Protein AF-A0A846DK76-F1 (afdb_monomer)

Structure (mmCIF, N/CA/C/O backbone):
data_AF-A0A846DK76-F1
#
_entry.id   AF-A0A846DK76-F1
#
loop_
_atom_site.group_PDB
_atom_site.id
_atom_site.type_symbol
_atom_site.label_atom_id
_atom_site.label_alt_id
_atom_site.label_comp_id
_atom_site.label_asym_id
_atom_site.label_entity_id
_atom_site.label_seq_id
_atom_site.pdbx_PDB_ins_code
_atom_site.Cartn_x
_atom_site.Cartn_y
_atom_site.Cartn_z
_atom_site.occupancy
_atom_site.B_iso_or_equiv
_atom_site.auth_seq_id
_atom_site.auth_comp_id
_atom_site.auth_asym_id
_atom_site.auth_atom_id
_atom_site.pdbx_PDB_model_num
ATOM 1 N N . MET A 1 1 ? -2.517 5.006 -18.816 1.00 72.25 1 MET A N 1
ATOM 2 C CA . MET A 1 1 ? -1.529 5.265 -17.742 1.00 72.25 1 MET A CA 1
ATOM 3 C C . MET A 1 1 ? -0.213 4.677 -18.212 1.00 72.25 1 MET A C 1
ATOM 5 O O . MET A 1 1 ? -0.258 3.582 -18.754 1.00 72.25 1 MET A O 1
ATOM 9 N N . ALA A 1 2 ? 0.909 5.392 -18.112 1.00 89.25 2 ALA A N 1
ATOM 10 C CA . ALA A 1 2 ? 2.192 4.823 -18.524 1.00 89.25 2 ALA A CA 1
ATOM 11 C C . ALA A 1 2 ? 2.578 3.675 -17.578 1.00 89.25 2 ALA A C 1
ATOM 13 O O . ALA A 1 2 ? 2.381 3.780 -16.365 1.00 89.25 2 ALA A O 1
ATOM 14 N N . VAL A 1 3 ? 3.112 2.592 -18.136 1.00 92.06 3 VAL A N 1
ATOM 15 C CA . VAL A 1 3 ? 3.562 1.415 -17.387 1.00 92.06 3 VAL A CA 1
ATOM 16 C C . VAL A 1 3 ? 4.974 1.030 -17.811 1.00 92.06 3 VAL A C 1
ATOM 18 O O . VAL A 1 3 ? 5.392 1.319 -18.930 1.00 92.06 3 VAL A O 1
ATOM 21 N N . VAL A 1 4 ? 5.701 0.384 -16.907 1.00 90.94 4 VAL A N 1
ATOM 22 C CA . VAL A 1 4 ? 7.022 -0.198 -17.145 1.00 90.94 4 VAL A CA 1
ATOM 23 C C . VAL A 1 4 ? 6.916 -1.697 -16.910 1.00 90.94 4 VAL A C 1
ATOM 25 O O . VAL A 1 4 ? 6.583 -2.123 -15.807 1.00 90.94 4 VAL A O 1
ATOM 28 N N . ASN A 1 5 ? 7.198 -2.497 -17.936 1.00 91.00 5 ASN A N 1
ATOM 29 C CA . ASN A 1 5 ? 7.207 -3.952 -17.807 1.00 91.00 5 ASN A CA 1
ATOM 30 C C . ASN A 1 5 ? 8.522 -4.400 -17.168 1.00 91.00 5 ASN A C 1
ATOM 32 O O . ASN A 1 5 ? 9.599 -4.060 -17.661 1.00 91.00 5 ASN A O 1
ATOM 36 N N . ILE A 1 6 ? 8.433 -5.165 -16.082 1.00 87.19 6 ILE A N 1
ATOM 37 C CA . ILE A 1 6 ? 9.583 -5.807 -15.446 1.00 87.19 6 ILE A CA 1
ATOM 38 C C . ILE A 1 6 ? 9.208 -7.264 -15.194 1.00 87.19 6 ILE A C 1
ATOM 40 O O . ILE A 1 6 ? 8.349 -7.556 -14.365 1.00 87.19 6 ILE A O 1
ATOM 44 N N . LEU A 1 7 ? 9.887 -8.178 -15.892 1.00 88.19 7 LEU A N 1
ATOM 45 C CA . LEU A 1 7 ? 9.590 -9.612 -15.859 1.00 88.19 7 LEU A CA 1
ATOM 46 C C . LEU A 1 7 ? 8.120 -9.883 -16.238 1.00 88.19 7 LEU A C 1
ATOM 48 O O . LEU A 1 7 ? 7.694 -9.492 -17.322 1.00 88.19 7 LEU A O 1
ATOM 52 N N . ASN A 1 8 ? 7.360 -10.547 -15.367 1.00 88.44 8 ASN A N 1
ATOM 53 C CA . ASN A 1 8 ? 5.976 -10.958 -15.594 1.00 88.44 8 ASN A CA 1
ATOM 54 C C . ASN A 1 8 ? 4.921 -9.986 -15.035 1.00 88.44 8 ASN A C 1
ATOM 56 O O . ASN A 1 8 ? 3.735 -10.300 -15.088 1.00 88.44 8 ASN A O 1
ATOM 60 N N . ILE A 1 9 ? 5.323 -8.813 -14.531 1.00 89.50 9 ILE A N 1
ATOM 61 C CA . ILE A 1 9 ? 4.383 -7.771 -14.105 1.00 89.50 9 ILE A CA 1
ATOM 62 C C . ILE A 1 9 ? 4.661 -6.433 -14.790 1.00 89.50 9 ILE A C 1
ATOM 64 O O . ILE A 1 9 ? 5.770 -6.135 -15.243 1.00 89.50 9 ILE A O 1
ATOM 68 N N . TYR A 1 10 ? 3.635 -5.590 -14.813 1.00 91.19 10 TYR A N 1
ATOM 69 C CA . TYR A 1 10 ? 3.755 -4.181 -15.154 1.00 91.19 10 TYR A CA 1
ATOM 70 C C . TYR A 1 10 ? 3.750 -3.335 -13.880 1.00 91.19 10 TYR A C 1
ATOM 72 O O . TYR A 1 10 ? 3.011 -3.601 -12.937 1.00 91.19 10 TYR A O 1
ATOM 80 N N . ILE A 1 11 ? 4.566 -2.287 -13.859 1.00 92.50 11 ILE A N 1
ATOM 81 C CA . ILE A 1 11 ? 4.598 -1.286 -12.793 1.00 92.50 11 ILE A CA 1
ATOM 82 C C . ILE A 1 11 ? 4.037 0.015 -13.350 1.00 92.50 11 ILE A C 1
ATOM 84 O O . ILE A 1 11 ? 4.479 0.509 -14.388 1.00 92.50 11 ILE A O 1
ATOM 88 N N . HIS A 1 12 ? 3.073 0.598 -12.653 1.00 94.75 12 HIS A N 1
ATOM 89 C CA . HIS A 1 12 ? 2.501 1.882 -13.011 1.00 94.75 12 HIS A CA 1
ATOM 90 C C . HIS A 1 12 ? 3.504 3.005 -12.761 1.00 94.75 12 HIS A C 1
ATOM 92 O O . HIS A 1 12 ? 4.012 3.183 -11.653 1.00 94.75 12 HIS A O 1
ATOM 98 N N . ASN A 1 13 ? 3.778 3.782 -13.807 1.00 94.44 13 ASN A N 1
ATOM 99 C CA . ASN A 1 13 ? 4.749 4.864 -13.761 1.00 94.44 13 ASN A CA 1
ATOM 100 C C . ASN A 1 13 ? 4.101 6.152 -13.228 1.00 94.44 13 ASN A C 1
ATOM 102 O O . ASN A 1 13 ? 3.824 7.085 -13.984 1.00 94.44 13 ASN A O 1
ATOM 106 N N . LEU A 1 14 ? 3.801 6.150 -11.930 1.00 94.94 14 LEU A N 1
ATOM 107 C CA . LEU A 1 14 ? 3.120 7.228 -11.216 1.00 94.94 14 LEU A CA 1
ATOM 108 C C . LEU A 1 14 ? 4.066 7.931 -10.243 1.00 94.94 14 LEU A C 1
ATOM 110 O O . LEU A 1 14 ? 4.957 7.306 -9.669 1.00 94.94 14 LEU A O 1
ATOM 114 N N . SER A 1 15 ? 3.842 9.225 -10.034 1.00 95.31 15 SER A N 1
ATOM 115 C CA . SER A 1 15 ? 4.296 9.907 -8.827 1.00 95.31 15 SER A CA 1
ATOM 116 C C . SER A 1 15 ? 3.386 9.555 -7.653 1.00 95.31 15 SER A C 1
ATOM 118 O O . SER A 1 15 ? 2.237 9.130 -7.819 1.00 95.31 15 SER A O 1
ATOM 120 N N . LYS A 1 16 ? 3.881 9.774 -6.439 1.00 96.25 16 LYS A N 1
ATOM 121 C CA . LYS A 1 16 ? 3.105 9.581 -5.216 1.00 96.25 16 LYS A CA 1
ATOM 122 C C . LYS A 1 16 ? 1.858 10.463 -5.199 1.00 96.25 16 LYS A C 1
ATOM 124 O O . LYS A 1 16 ? 0.793 9.987 -4.828 1.00 96.25 16 LYS A O 1
ATOM 129 N N . LEU A 1 17 ? 1.970 11.716 -5.644 1.00 96.44 17 LEU A N 1
ATOM 130 C CA . LEU A 1 17 ? 0.826 12.627 -5.730 1.00 96.44 17 LEU A CA 1
ATOM 131 C C . LEU A 1 17 ? -0.219 12.127 -6.740 1.00 96.44 17 LEU A C 1
ATOM 133 O O . LEU A 1 17 ? -1.395 12.060 -6.401 1.00 96.44 17 LEU A O 1
ATOM 137 N N . GLU A 1 18 ? 0.214 11.696 -7.932 1.00 96.88 18 GLU A N 1
ATOM 138 C CA . GLU A 1 18 ? -0.684 11.139 -8.956 1.00 96.88 18 GLU A CA 1
ATOM 139 C C . GLU A 1 18 ? -1.430 9.901 -8.432 1.00 96.88 18 GLU A C 1
ATOM 141 O O . GLU A 1 18 ? -2.613 9.716 -8.721 1.00 96.88 18 GLU A O 1
ATOM 146 N N . LEU A 1 19 ? -0.755 9.050 -7.650 1.00 97.06 19 LEU A N 1
ATOM 147 C CA . LEU A 1 19 ? -1.381 7.895 -7.009 1.00 97.06 19 LEU A CA 1
ATOM 148 C C . LEU A 1 19 ? -2.425 8.319 -5.964 1.00 97.06 19 LEU A C 1
ATOM 150 O O . LEU A 1 19 ? -3.532 7.788 -5.973 1.00 97.06 19 LEU A O 1
ATOM 154 N N . LEU A 1 20 ? -2.105 9.277 -5.089 1.00 97.38 20 LEU A N 1
ATOM 155 C CA . LEU A 1 20 ? -3.030 9.762 -4.056 1.00 97.38 20 LEU A CA 1
ATOM 156 C C . LEU A 1 20 ? -4.292 10.391 -4.656 1.00 97.38 20 LEU A C 1
ATOM 158 O O . LEU A 1 20 ? -5.398 10.080 -4.214 1.00 97.38 20 LEU A O 1
ATOM 162 N N . GLU A 1 21 ? -4.149 11.224 -5.686 1.00 96.75 21 GLU A N 1
ATOM 163 C CA . GLU A 1 21 ? -5.283 11.817 -6.406 1.00 96.75 21 GLU A CA 1
ATOM 164 C C . GLU A 1 21 ? -6.181 10.739 -7.024 1.00 96.75 21 GLU A C 1
ATOM 166 O O . GLU A 1 21 ? -7.409 10.801 -6.934 1.00 96.75 21 GLU A O 1
ATOM 171 N N . LYS A 1 22 ? -5.569 9.714 -7.628 1.00 96.06 22 LYS A N 1
ATOM 172 C CA . LYS A 1 22 ? -6.292 8.593 -8.233 1.00 96.06 22 LYS A CA 1
ATOM 173 C C . LYS A 1 22 ? -7.033 7.752 -7.200 1.00 96.06 22 LYS A C 1
ATOM 175 O O . LYS A 1 22 ? -8.194 7.434 -7.433 1.00 96.06 22 LYS A O 1
ATOM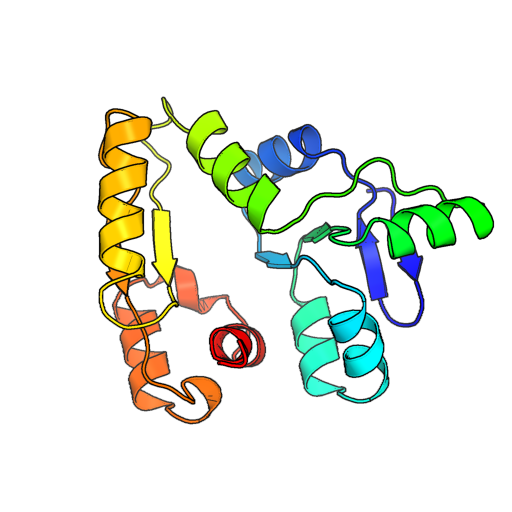 180 N N . LEU A 1 23 ? -6.405 7.441 -6.068 1.00 95.38 23 LEU A N 1
ATOM 181 C CA . LEU A 1 23 ? -7.043 6.692 -4.984 1.00 95.38 23 LEU A CA 1
ATOM 182 C C . LEU A 1 23 ? -8.237 7.443 -4.400 1.00 95.38 23 LEU A C 1
ATOM 184 O O . LEU A 1 23 ? -9.277 6.839 -4.172 1.00 95.38 23 LEU A O 1
ATOM 188 N N . ASN A 1 24 ? -8.126 8.758 -4.214 1.00 94.06 24 ASN A N 1
ATOM 189 C CA . ASN A 1 24 ? -9.239 9.558 -3.703 1.00 94.06 24 ASN A CA 1
ATOM 190 C C . ASN A 1 24 ? -10.393 9.678 -4.699 1.00 94.06 24 ASN A C 1
ATOM 192 O O . ASN A 1 24 ? -11.550 9.749 -4.299 1.00 94.06 24 ASN A O 1
ATOM 196 N N . ARG A 1 25 ? -10.092 9.701 -6.000 1.00 94.75 25 ARG A N 1
ATOM 197 C CA . ARG A 1 25 ? -11.114 9.869 -7.035 1.00 94.75 25 ARG A CA 1
ATOM 198 C C . ARG A 1 25 ? -11.786 8.565 -7.457 1.00 94.75 25 ARG A C 1
ATOM 200 O O . ARG A 1 25 ? -12.958 8.585 -7.817 1.00 94.75 25 ARG A O 1
ATOM 207 N N . TYR A 1 26 ? -11.039 7.467 -7.482 1.00 94.56 26 TYR A N 1
ATOM 208 C CA . TYR A 1 26 ? -11.483 6.208 -8.086 1.00 94.56 26 TYR A CA 1
ATOM 209 C C . TYR A 1 26 ? -11.432 5.019 -7.126 1.00 94.56 26 TYR A C 1
ATOM 211 O O . TYR A 1 26 ? -11.887 3.939 -7.492 1.00 94.56 26 TYR A O 1
ATOM 219 N N . GLY A 1 27 ? -10.862 5.184 -5.928 1.00 91.75 27 GLY A N 1
ATOM 220 C CA . GLY A 1 27 ? -10.495 4.054 -5.084 1.00 91.75 27 GLY A CA 1
ATOM 221 C C . GLY A 1 27 ? -9.482 3.137 -5.774 1.00 91.75 27 GLY A C 1
ATOM 222 O O . GLY A 1 27 ? -8.839 3.508 -6.765 1.00 91.75 27 GLY A O 1
ATOM 223 N N . GLY A 1 28 ? -9.346 1.926 -5.239 1.00 91.50 28 GLY A N 1
ATOM 224 C CA . GLY A 1 28 ? -8.619 0.830 -5.872 1.00 91.50 28 GLY A CA 1
ATOM 225 C C . GLY A 1 28 ? -7.634 0.125 -4.948 1.00 91.50 28 GLY A C 1
ATOM 226 O O . GLY A 1 28 ? -7.239 0.636 -3.899 1.00 91.50 28 GLY A O 1
ATOM 227 N N . PHE A 1 29 ? -7.222 -1.063 -5.378 1.00 91.19 29 PHE A N 1
ATOM 228 C CA . PHE A 1 29 ? -6.254 -1.889 -4.672 1.00 91.19 29 PHE A CA 1
ATOM 229 C C . PHE A 1 29 ? -4.819 -1.561 -5.121 1.00 91.19 29 PHE A C 1
ATOM 231 O O . PHE A 1 29 ? -4.522 -1.556 -6.320 1.00 91.19 29 PHE A O 1
ATOM 238 N N . VAL A 1 30 ? -3.936 -1.268 -4.158 1.00 93.94 30 VAL A N 1
ATOM 239 C CA . VAL A 1 30 ? -2.521 -0.933 -4.389 1.00 93.94 30 VAL A CA 1
ATOM 240 C C . VAL A 1 30 ? -1.620 -2.047 -3.875 1.00 93.94 30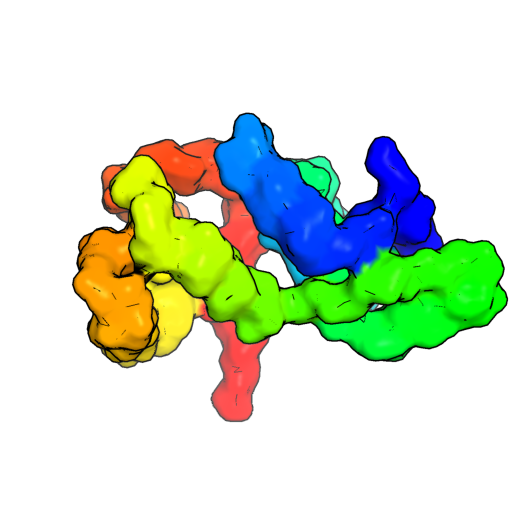 VAL A C 1
ATOM 242 O O . VAL A 1 30 ? -1.722 -2.439 -2.716 1.00 93.94 30 VAL A O 1
ATOM 245 N N . VAL A 1 31 ? -0.669 -2.471 -4.700 1.00 93.19 31 VAL A N 1
ATOM 246 C CA . VAL A 1 31 ? 0.446 -3.334 -4.298 1.00 93.19 31 VAL A CA 1
ATOM 247 C C . VAL A 1 31 ? 1.782 -2.641 -4.552 1.00 93.19 31 VAL A C 1
ATOM 249 O O . VAL A 1 31 ? 1.951 -1.897 -5.523 1.00 93.19 31 VAL A O 1
ATOM 252 N N . THR A 1 32 ? 2.748 -2.888 -3.668 1.00 92.12 32 THR A N 1
ATOM 253 C CA . THR A 1 32 ? 4.089 -2.291 -3.717 1.00 92.12 32 THR A CA 1
ATOM 254 C C . THR A 1 32 ? 5.154 -3.391 -3.833 1.00 92.12 32 THR A C 1
ATOM 256 O O . THR A 1 32 ? 5.809 -3.723 -2.843 1.00 92.12 32 THR A O 1
ATOM 259 N N . PRO A 1 33 ? 5.325 -4.036 -5.008 1.00 90.44 33 PRO A N 1
ATOM 260 C CA . PRO A 1 33 ? 6.317 -5.096 -5.157 1.00 90.44 33 PRO A CA 1
ATOM 261 C C . PRO A 1 33 ? 7.728 -4.589 -4.847 1.00 90.44 33 PRO A C 1
ATOM 263 O O . PRO A 1 33 ? 8.241 -3.649 -5.466 1.00 90.44 33 PRO A O 1
ATOM 266 N N . ASN A 1 34 ? 8.373 -5.266 -3.903 1.00 88.62 34 ASN A N 1
ATOM 267 C CA . ASN A 1 34 ? 9.810 -5.194 -3.680 1.00 88.62 34 ASN A CA 1
ATOM 268 C C . ASN A 1 34 ? 10.523 -6.288 -4.508 1.00 88.62 34 ASN A C 1
ATOM 270 O O . ASN A 1 34 ? 9.891 -7.041 -5.245 1.00 88.62 34 ASN A O 1
ATOM 274 N N . VAL A 1 35 ? 11.851 -6.395 -4.395 1.00 87.62 35 VAL A N 1
ATOM 275 C CA . VAL A 1 35 ? 12.639 -7.376 -5.172 1.00 87.62 35 VAL A CA 1
ATOM 276 C C . VAL A 1 35 ? 12.276 -8.828 -4.833 1.00 87.62 35 VAL A C 1
ATOM 278 O O . VAL A 1 35 ? 12.221 -9.656 -5.738 1.00 87.62 35 VAL A O 1
ATOM 281 N N . ASP A 1 36 ? 12.002 -9.138 -3.565 1.00 88.19 36 ASP A N 1
ATOM 282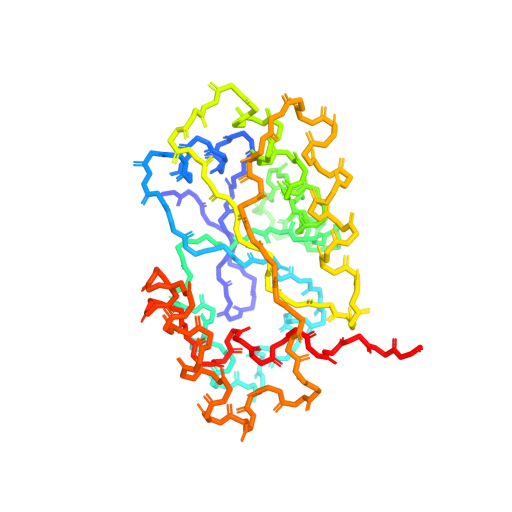 C CA . ASP A 1 36 ? 11.611 -10.488 -3.138 1.00 88.19 36 ASP A CA 1
ATOM 283 C C . ASP A 1 36 ? 10.293 -10.916 -3.798 1.00 88.19 36 ASP A C 1
ATOM 285 O O . ASP A 1 36 ? 10.194 -12.006 -4.366 1.00 88.19 36 ASP A O 1
ATOM 289 N N . HIS A 1 37 ? 9.316 -10.008 -3.843 1.00 90.06 37 HIS A N 1
ATOM 290 C CA . HIS A 1 37 ? 8.047 -10.254 -4.522 1.00 90.06 37 HIS A CA 1
ATOM 291 C C . HIS A 1 37 ? 8.260 -10.503 -6.018 1.00 90.06 37 HIS A C 1
ATOM 293 O O . HIS A 1 37 ? 7.711 -11.464 -6.546 1.00 90.06 37 HIS A O 1
ATOM 299 N N . MET A 1 38 ? 9.116 -9.720 -6.690 1.00 89.25 38 MET A N 1
ATOM 300 C CA . MET A 1 38 ? 9.425 -9.930 -8.115 1.00 89.25 38 MET A CA 1
ATOM 301 C C . MET A 1 38 ? 9.945 -11.342 -8.406 1.00 89.25 38 MET A C 1
ATOM 303 O O . MET A 1 38 ? 9.600 -11.920 -9.437 1.00 89.25 38 MET A O 1
ATOM 307 N N . VAL A 1 39 ? 10.769 -11.899 -7.512 1.00 90.69 39 VAL A N 1
ATOM 308 C CA . VAL A 1 39 ? 11.312 -13.258 -7.650 1.00 90.69 39 VAL A CA 1
ATOM 309 C C . VAL A 1 39 ? 10.228 -14.308 -7.411 1.00 90.69 39 VAL A C 1
ATOM 311 O O . VAL A 1 39 ? 10.114 -15.247 -8.200 1.00 90.69 39 VAL A O 1
ATOM 314 N N . LYS A 1 40 ? 9.416 -14.150 -6.357 1.00 90.31 40 LYS A N 1
ATOM 315 C CA . LYS A 1 40 ? 8.313 -15.072 -6.030 1.00 90.31 40 LYS A CA 1
ATOM 316 C C . LYS A 1 40 ? 7.270 -15.136 -7.141 1.00 90.31 40 LYS A C 1
ATOM 318 O O . LYS A 1 40 ? 6.880 -16.228 -7.543 1.00 90.31 40 LYS A O 1
ATOM 323 N N . LEU A 1 41 ? 6.915 -13.983 -7.708 1.00 92.06 41 LEU A N 1
ATOM 324 C CA . LEU A 1 41 ? 5.955 -13.875 -8.806 1.00 92.06 41 LEU A CA 1
ATOM 325 C C . LEU A 1 41 ? 6.359 -14.707 -10.031 1.00 92.06 41 LEU A C 1
ATOM 327 O O . LEU A 1 41 ? 5.479 -15.120 -10.772 1.00 92.06 41 LEU A O 1
ATOM 331 N N . GLN A 1 42 ? 7.650 -15.003 -10.253 1.00 92.38 42 GLN A N 1
ATOM 332 C CA . GLN A 1 42 ? 8.078 -15.854 -11.379 1.00 92.38 42 GLN A CA 1
ATOM 333 C C . GLN A 1 42 ? 7.708 -17.335 -11.212 1.00 92.38 42 GLN A C 1
ATOM 335 O O . GLN A 1 42 ? 7.781 -18.090 -12.178 1.00 92.38 42 GLN A O 1
ATOM 340 N N . LYS A 1 43 ? 7.411 -17.775 -9.985 1.00 92.81 43 LYS A N 1
ATOM 341 C CA . LYS A 1 43 ? 7.246 -19.196 -9.635 1.00 92.81 43 LYS A CA 1
ATOM 342 C C . LYS A 1 43 ? 5.870 -19.523 -9.067 1.00 92.81 43 LYS A C 1
ATOM 344 O O . LYS A 1 43 ? 5.501 -20.692 -9.050 1.00 92.81 43 LYS A O 1
ATOM 349 N N . ASP A 1 44 ? 5.150 -18.515 -8.595 1.00 91.81 44 ASP A N 1
ATOM 350 C CA . ASP A 1 44 ? 3.870 -18.657 -7.916 1.00 91.81 44 ASP A CA 1
ATOM 351 C C . ASP A 1 44 ? 2.762 -18.008 -8.755 1.00 91.81 44 ASP A C 1
ATOM 353 O O . ASP A 1 44 ? 2.624 -16.782 -8.800 1.00 91.81 44 ASP A O 1
ATOM 357 N N . SER A 1 45 ? 2.011 -18.845 -9.475 1.00 90.19 45 SER A N 1
ATOM 358 C CA . SER A 1 45 ? 0.935 -18.398 -10.362 1.00 90.19 45 SER A CA 1
ATOM 359 C C . SER A 1 45 ? -0.246 -17.810 -9.596 1.00 90.19 45 SER A C 1
ATOM 361 O O . SER A 1 45 ? -0.828 -16.834 -10.055 1.00 90.19 45 SER A O 1
ATOM 363 N N . GLU A 1 46 ? -0.573 -18.353 -8.422 1.00 88.06 46 GLU A N 1
ATOM 364 C CA . GLU A 1 46 ? -1.663 -17.838 -7.587 1.00 88.06 46 GLU A CA 1
ATOM 365 C C . GLU A 1 46 ? -1.310 -16.446 -7.045 1.00 88.06 46 GLU A C 1
ATOM 367 O O . GLU A 1 46 ? -2.127 -15.519 -7.056 1.00 88.06 46 GLU A O 1
ATOM 372 N N . PHE A 1 47 ? -0.053 -16.257 -6.640 1.00 87.50 47 PHE A N 1
ATOM 373 C CA . PHE A 1 47 ? 0.441 -14.954 -6.217 1.00 87.50 47 PHE A CA 1
ATOM 374 C C . PHE A 1 47 ? 0.502 -13.941 -7.370 1.00 87.50 47 PHE A C 1
ATOM 376 O O . PHE A 1 47 ? 0.208 -12.759 -7.180 1.00 87.50 47 PHE A O 1
ATOM 383 N N . LEU A 1 48 ? 0.829 -14.393 -8.582 1.00 89.50 48 LEU A N 1
ATOM 384 C CA . LEU A 1 48 ? 0.791 -13.553 -9.778 1.00 89.50 48 LEU A CA 1
ATOM 385 C C . LEU A 1 48 ? -0.635 -13.109 -10.130 1.00 89.50 48 LEU A C 1
ATOM 387 O O . LEU A 1 48 ? -0.861 -11.930 -10.408 1.00 89.50 48 LEU A O 1
ATOM 391 N N . GLU A 1 49 ? -1.608 -14.016 -10.059 1.00 88.38 49 GLU A N 1
ATOM 392 C CA . GLU A 1 49 ? -3.025 -13.694 -10.259 1.00 88.38 49 GLU A CA 1
ATOM 393 C C . GLU A 1 49 ? -3.520 -12.656 -9.242 1.00 88.38 49 GLU A C 1
ATOM 395 O O . GLU A 1 49 ? -4.215 -11.710 -9.616 1.00 88.38 49 GLU A O 1
ATOM 400 N N . ALA A 1 50 ? -3.076 -12.749 -7.984 1.00 86.31 50 ALA A N 1
ATOM 401 C CA . ALA A 1 50 ? -3.349 -11.744 -6.953 1.00 86.31 50 ALA A CA 1
ATOM 402 C C . ALA A 1 50 ? -2.929 -10.329 -7.378 1.00 86.31 50 ALA A C 1
ATOM 404 O O . ALA A 1 50 ? -3.660 -9.357 -7.181 1.00 86.31 50 ALA A O 1
ATOM 405 N N . TYR A 1 51 ? -1.737 -10.214 -7.971 1.00 87.75 51 TYR A N 1
ATOM 406 C CA . TYR A 1 51 ? -1.188 -8.944 -8.440 1.00 87.75 51 TYR A CA 1
ATOM 407 C C . TYR A 1 51 ? -1.988 -8.376 -9.609 1.00 87.75 51 TYR A C 1
ATOM 409 O O . TYR A 1 51 ? -2.193 -7.163 -9.675 1.00 87.75 51 TYR A O 1
ATOM 417 N N . HIS A 1 52 ? -2.487 -9.231 -10.500 1.00 86.50 52 HIS A N 1
ATOM 418 C CA . HIS A 1 52 ? -3.311 -8.803 -11.630 1.00 86.50 52 HIS A CA 1
ATOM 419 C C . HIS A 1 52 ? -4.672 -8.230 -11.221 1.00 86.50 52 HIS A C 1
ATOM 421 O O . HIS A 1 52 ? -5.260 -7.469 -11.988 1.00 86.50 52 HIS A O 1
ATOM 427 N N . LEU A 1 53 ? -5.147 -8.522 -10.008 1.00 87.44 53 LEU A N 1
ATOM 428 C CA . LEU A 1 53 ? -6.377 -7.940 -9.465 1.00 87.44 53 LEU A CA 1
ATOM 429 C C . LEU A 1 53 ? -6.177 -6.511 -8.925 1.00 87.44 53 LEU A C 1
ATOM 431 O O . LEU A 1 53 ? -7.153 -5.801 -8.681 1.00 87.44 53 LEU A O 1
ATOM 435 N N . SER A 1 54 ? -4.929 -6.058 -8.765 1.00 89.06 54 SER A N 1
ATOM 436 C CA . SER A 1 54 ? -4.627 -4.702 -8.299 1.00 89.06 54 SER A CA 1
ATOM 437 C C . SER A 1 54 ? -4.842 -3.637 -9.378 1.00 89.06 54 SER A C 1
ATOM 439 O O . SER A 1 54 ? -4.448 -3.788 -10.536 1.00 89.06 54 SER A O 1
ATOM 441 N N . GLN A 1 55 ? -5.440 -2.506 -8.989 1.00 93.38 55 GLN A N 1
ATOM 442 C CA . GLN A 1 55 ? -5.566 -1.337 -9.868 1.00 93.38 55 GLN A CA 1
ATOM 443 C C . GLN A 1 55 ? -4.251 -0.567 -9.964 1.00 93.38 55 GLN A C 1
ATOM 445 O O . GLN A 1 55 ? -3.984 0.070 -10.985 1.00 93.38 55 GLN A O 1
ATOM 450 N N . TYR A 1 56 ? -3.423 -0.621 -8.919 1.00 94.69 56 TYR A N 1
ATOM 451 C CA . TYR A 1 56 ? -2.145 0.074 -8.873 1.00 94.69 56 TYR A CA 1
ATOM 452 C C . TYR A 1 56 ? -1.035 -0.860 -8.394 1.00 94.69 56 TYR A C 1
ATOM 454 O O . TYR A 1 56 ? -1.110 -1.467 -7.334 1.00 94.69 56 TYR A O 1
ATOM 462 N N . ILE A 1 57 ? 0.043 -0.891 -9.167 1.00 94.31 57 ILE A N 1
ATOM 463 C CA 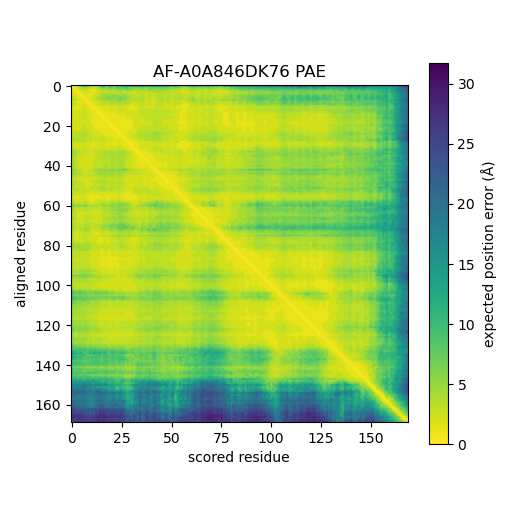. ILE A 1 57 ? 1.274 -1.638 -8.895 1.00 94.31 57 ILE A CA 1
ATOM 464 C C . ILE A 1 57 ? 2.371 -0.589 -8.918 1.00 94.31 57 ILE A C 1
ATOM 466 O O . ILE A 1 57 ? 2.648 -0.050 -9.989 1.00 94.31 57 ILE A O 1
ATOM 470 N N . VAL A 1 58 ? 2.944 -0.234 -7.770 1.00 94.50 58 VAL A N 1
ATOM 471 C CA . VAL A 1 58 ? 3.942 0.846 -7.682 1.00 94.50 58 VAL A CA 1
ATOM 472 C C . VAL A 1 58 ? 5.279 0.357 -7.148 1.00 94.50 58 VAL A C 1
ATOM 474 O O . VAL A 1 58 ? 5.371 -0.619 -6.415 1.00 94.50 58 VAL A O 1
ATOM 477 N N . CYS A 1 59 ? 6.351 1.017 -7.574 1.00 91.19 59 CYS A N 1
ATOM 478 C CA . CYS A 1 59 ? 7.708 0.546 -7.336 1.00 91.19 59 CYS A CA 1
ATOM 479 C C . CYS A 1 59 ? 8.168 0.805 -5.896 1.00 91.19 59 CYS A C 1
ATOM 481 O O . CYS A 1 59 ? 8.441 1.950 -5.547 1.00 91.19 59 CYS A O 1
ATOM 483 N N . ASP A 1 60 ? 8.359 -0.241 -5.091 1.00 89.94 60 ASP A N 1
ATOM 484 C CA . ASP A 1 60 ? 8.893 -0.109 -3.723 1.00 89.94 60 ASP A CA 1
ATOM 485 C C . ASP A 1 60 ? 10.440 -0.031 -3.703 1.00 89.94 60 ASP A C 1
ATOM 487 O O . ASP A 1 60 ? 11.068 0.512 -2.796 1.00 89.94 60 ASP A O 1
ATOM 491 N N . SER A 1 61 ? 11.109 -0.516 -4.753 1.00 86.00 61 SER A N 1
ATOM 492 C CA . SER A 1 61 ? 12.559 -0.738 -4.738 1.00 86.00 61 SER A CA 1
ATOM 493 C C . SER A 1 61 ? 13.360 0.281 -5.553 1.00 86.00 61 SER A C 1
ATOM 495 O O . SER A 1 61 ? 13.173 0.433 -6.761 1.00 86.00 61 SER A O 1
ATOM 497 N N . LYS A 1 62 ? 14.377 0.894 -4.924 1.00 87.69 62 LYS A N 1
ATOM 498 C CA . LYS A 1 62 ? 15.395 1.691 -5.644 1.00 87.69 62 LYS A CA 1
ATOM 499 C C . LYS A 1 62 ? 16.122 0.866 -6.707 1.00 87.69 62 LYS A C 1
ATOM 501 O O . LYS A 1 62 ? 16.451 1.391 -7.764 1.00 87.69 62 LYS A O 1
ATOM 506 N N . ILE A 1 63 ? 16.346 -0.423 -6.444 1.00 87.81 63 ILE A N 1
ATOM 507 C CA . ILE A 1 63 ? 17.002 -1.330 -7.394 1.00 87.81 63 ILE A CA 1
ATOM 508 C C . ILE A 1 63 ? 16.134 -1.479 -8.647 1.00 87.81 63 ILE A C 1
ATOM 510 O O . ILE A 1 63 ? 16.640 -1.321 -9.754 1.00 87.81 63 ILE A O 1
ATOM 514 N N . LEU A 1 64 ? 14.822 -1.686 -8.488 1.00 87.50 64 LEU A N 1
ATOM 515 C CA . LEU A 1 64 ? 13.891 -1.751 -9.621 1.00 87.50 64 LEU A CA 1
ATOM 516 C C . LEU A 1 64 ? 13.832 -0.420 -10.378 1.00 87.50 64 LEU A C 1
ATOM 518 O O . LEU A 1 64 ? 13.830 -0.410 -11.608 1.00 87.50 64 LEU A O 1
ATOM 522 N N . GLN A 1 65 ? 13.876 0.709 -9.666 1.00 90.31 65 GLN A N 1
ATOM 523 C CA . GLN A 1 65 ? 13.970 2.021 -10.301 1.00 90.31 65 GLN A CA 1
ATOM 524 C C . GLN A 1 65 ? 15.252 2.165 -11.143 1.00 90.31 65 GLN A C 1
ATOM 526 O O . GLN A 1 65 ? 15.191 2.668 -12.264 1.00 90.31 65 GLN A O 1
ATOM 531 N N . TYR A 1 66 ? 16.408 1.699 -10.665 1.00 90.38 66 TYR A N 1
ATOM 532 C CA . TYR A 1 66 ? 17.647 1.727 -11.449 1.00 90.38 66 TYR A CA 1
ATOM 533 C C . TYR A 1 66 ? 17.607 0.785 -12.653 1.00 90.38 66 TYR A C 1
ATOM 535 O O . TYR A 1 66 ? 17.974 1.203 -13.749 1.00 90.38 66 TYR A O 1
ATOM 543 N N . ILE A 1 67 ? 17.099 -0.438 -12.489 1.00 87.88 67 ILE A N 1
ATOM 544 C CA . ILE A 1 67 ? 16.920 -1.386 -13.599 1.00 87.88 67 ILE A CA 1
ATOM 545 C C . ILE A 1 67 ? 16.028 -0.769 -14.680 1.00 87.88 67 ILE A C 1
ATOM 547 O O . ILE A 1 67 ? 16.377 -0.799 -15.854 1.00 87.88 67 ILE A O 1
ATOM 551 N N . SER A 1 68 ? 14.927 -0.123 -14.292 1.00 89.44 68 SER A N 1
ATOM 552 C CA . SER A 1 68 ? 14.025 0.538 -15.241 1.00 89.44 68 SER A CA 1
ATOM 553 C C . SER A 1 68 ? 14.723 1.630 -16.068 1.00 89.44 68 SER A C 1
ATOM 555 O O . SER A 1 68 ? 14.508 1.730 -17.275 1.00 89.44 68 SER A O 1
ATOM 557 N N . LYS A 1 69 ? 15.635 2.395 -15.445 1.00 90.06 69 LYS A N 1
ATOM 558 C CA . LYS A 1 69 ? 16.468 3.396 -16.129 1.00 90.06 69 LYS A CA 1
ATOM 559 C C . LYS A 1 69 ? 17.419 2.743 -17.131 1.00 90.06 69 LYS A C 1
ATOM 561 O O . LYS A 1 69 ? 17.546 3.242 -18.243 1.00 90.06 69 LYS A O 1
ATOM 566 N N . LEU A 1 70 ? 18.051 1.629 -16.756 1.00 89.44 70 LEU A N 1
ATOM 567 C CA . LEU A 1 70 ? 18.941 0.873 -17.645 1.00 89.44 70 LEU A CA 1
ATOM 568 C C . LEU A 1 70 ? 18.191 0.266 -18.839 1.00 89.44 70 LEU A C 1
ATOM 570 O O . LEU A 1 70 ? 18.726 0.230 -19.940 1.00 89.44 70 LEU A O 1
ATOM 574 N N . LEU A 1 71 ? 16.940 -0.154 -18.640 1.00 86.62 71 LEU A N 1
ATOM 575 C CA . LEU A 1 71 ? 16.063 -0.689 -19.687 1.00 86.62 71 LEU A CA 1
ATOM 576 C C . LEU A 1 71 ? 15.412 0.398 -20.567 1.00 86.62 71 LEU A C 1
ATOM 578 O O . LEU A 1 71 ? 14.523 0.091 -21.359 1.00 86.62 71 LEU A O 1
ATOM 582 N N 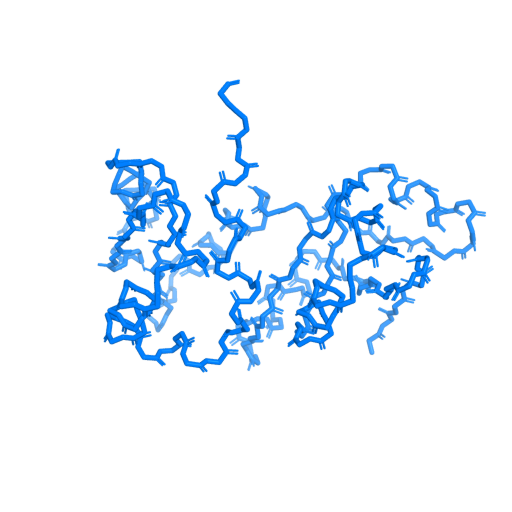. GLY A 1 72 ? 15.803 1.669 -20.414 1.00 89.50 72 GLY A N 1
ATOM 583 C CA . GLY A 1 72 ? 15.286 2.790 -21.208 1.00 89.50 72 GLY A CA 1
ATOM 584 C C . GLY A 1 72 ? 13.869 3.247 -20.844 1.00 89.50 72 GLY A C 1
ATOM 585 O O . GLY A 1 72 ? 13.332 4.134 -21.499 1.00 89.50 72 GLY A O 1
ATOM 586 N N . ASN A 1 73 ? 13.271 2.690 -19.788 1.00 88.69 73 ASN A N 1
ATOM 587 C CA . ASN A 1 73 ? 11.904 2.977 -19.350 1.00 88.69 73 ASN A CA 1
ATOM 588 C C . ASN A 1 73 ? 11.902 3.419 -17.877 1.00 88.69 73 ASN A C 1
ATOM 590 O O . ASN A 1 73 ? 11.531 2.637 -17.001 1.00 88.69 73 ASN A O 1
ATOM 594 N N . PRO A 1 74 ? 12.351 4.647 -17.562 1.00 91.19 74 PRO A N 1
ATOM 595 C CA . PRO A 1 74 ? 12.571 5.067 -16.184 1.00 91.19 74 PRO A CA 1
ATOM 596 C C . PRO A 1 74 ? 11.264 5.174 -15.386 1.00 91.19 74 PRO A C 1
ATOM 598 O O . PRO A 1 74 ? 10.345 5.913 -15.750 1.00 91.19 74 PRO A O 1
ATOM 601 N N . ILE A 1 75 ? 11.220 4.495 -14.239 1.00 92.62 75 ILE A N 1
ATOM 602 C CA . ILE A 1 75 ? 10.196 4.697 -13.210 1.00 92.62 75 ILE A CA 1
ATOM 603 C C . ILE A 1 75 ? 10.420 6.061 -12.543 1.00 92.62 75 ILE A C 1
ATOM 605 O O . ILE A 1 75 ? 11.490 6.336 -11.986 1.00 92.62 75 ILE A O 1
ATOM 609 N N . LYS A 1 76 ? 9.383 6.900 -12.587 1.00 92.94 76 LYS A N 1
ATOM 610 C CA . LYS A 1 76 ? 9.359 8.295 -12.136 1.00 92.94 76 LYS A CA 1
ATOM 611 C C . LYS A 1 76 ? 9.688 8.408 -10.652 1.00 92.94 76 LYS A C 1
ATOM 613 O O . LYS A 1 76 ? 10.554 9.194 -10.280 1.00 92.94 76 LYS A O 1
ATOM 618 N N . GLU A 1 77 ? 9.048 7.597 -9.814 1.00 94.06 77 GLU A N 1
ATOM 619 C CA . GLU A 1 77 ? 9.185 7.679 -8.361 1.00 94.06 77 GLU A CA 1
ATOM 620 C C . GLU A 1 77 ? 9.165 6.289 -7.710 1.00 94.06 77 GLU A C 1
ATOM 622 O O . GLU A 1 77 ? 8.445 5.391 -8.145 1.00 94.06 77 GLU A O 1
ATOM 627 N N . LYS A 1 78 ? 9.972 6.116 -6.655 1.00 93.62 78 LYS A N 1
ATOM 628 C CA . LYS A 1 78 ? 9.884 4.969 -5.743 1.00 93.62 78 LYS A CA 1
ATOM 629 C C . LYS A 1 78 ? 8.823 5.278 -4.689 1.00 93.62 78 LYS A C 1
ATOM 631 O O . LYS A 1 78 ? 8.986 6.230 -3.930 1.00 93.62 78 LYS A O 1
ATOM 636 N N . ILE A 1 79 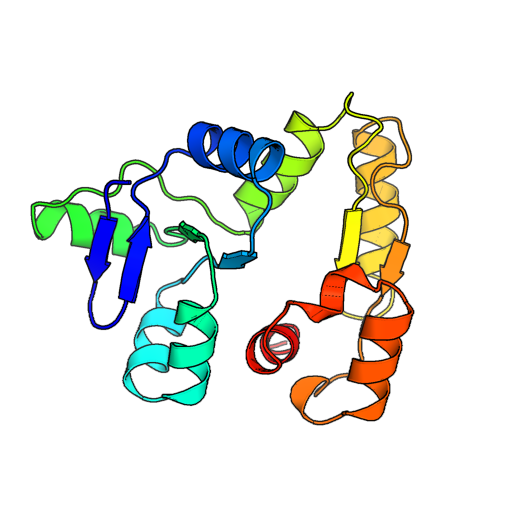? 7.804 4.438 -4.594 1.00 94.50 79 ILE A N 1
ATOM 637 C CA . ILE A 1 79 ? 6.687 4.552 -3.660 1.00 94.50 79 ILE A CA 1
ATOM 638 C C . ILE A 1 79 ? 6.631 3.247 -2.857 1.00 94.50 79 ILE A C 1
ATOM 640 O O . ILE A 1 79 ? 6.138 2.238 -3.356 1.00 94.50 79 ILE A O 1
ATOM 644 N N . SER A 1 80 ? 7.166 3.249 -1.630 1.00 91.88 80 SER A N 1
ATOM 645 C CA . SER A 1 80 ? 7.024 2.093 -0.730 1.00 91.88 80 SER A CA 1
ATOM 646 C C . SER A 1 80 ? 5.709 2.145 0.030 1.00 91.88 80 SER A C 1
ATOM 648 O O . SER A 1 80 ? 5.162 3.229 0.237 1.00 91.88 80 SER A O 1
ATOM 650 N N . GLY A 1 81 ? 5.241 1.000 0.532 1.00 86.69 81 GLY A N 1
ATOM 651 C CA . GLY A 1 81 ? 4.078 0.971 1.429 1.00 86.69 81 GLY A CA 1
ATOM 652 C C . GLY A 1 81 ? 4.270 1.861 2.669 1.00 86.69 81 GLY A C 1
ATOM 653 O O . GLY A 1 81 ? 3.361 2.591 3.067 1.00 86.69 81 GLY A O 1
ATOM 654 N N . SER A 1 82 ? 5.491 1.882 3.214 1.00 88.12 82 SER A N 1
ATOM 655 C CA . SER A 1 82 ? 5.879 2.717 4.360 1.00 88.12 82 SER A CA 1
ATOM 656 C C . SER A 1 82 ? 5.903 4.220 4.073 1.00 88.12 82 SER A C 1
ATOM 658 O O . SER A 1 82 ? 5.741 5.002 5.003 1.00 88.12 82 SER A O 1
ATOM 660 N N . ASP A 1 83 ? 6.084 4.630 2.815 1.00 90.62 83 ASP A N 1
ATOM 661 C CA . ASP A 1 83 ? 6.035 6.038 2.405 1.00 90.62 83 ASP A CA 1
ATOM 662 C C . ASP A 1 83 ? 4.611 6.433 1.977 1.00 90.62 83 ASP A C 1
ATOM 664 O O . ASP A 1 83 ? 4.167 7.560 2.213 1.00 90.62 83 ASP A O 1
ATOM 668 N N . LEU A 1 84 ? 3.893 5.501 1.342 1.00 95.06 84 LEU A N 1
ATOM 669 C CA . LEU A 1 84 ? 2.551 5.698 0.808 1.00 95.06 84 LEU A CA 1
ATOM 670 C C . LEU A 1 84 ? 1.525 5.882 1.917 1.00 95.06 84 LEU A C 1
ATOM 672 O O . LEU A 1 84 ? 0.741 6.824 1.858 1.00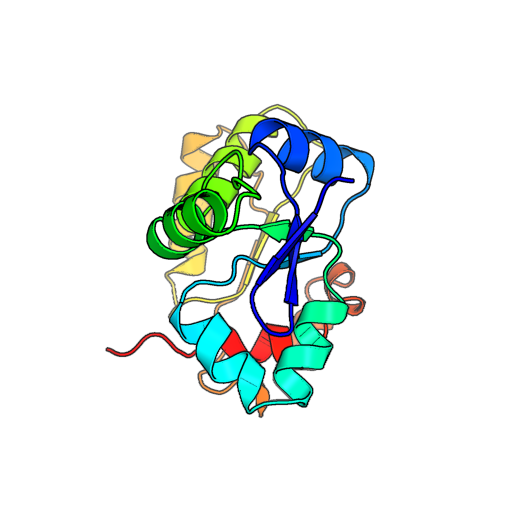 95.06 84 LEU A O 1
ATOM 676 N N . PHE A 1 85 ? 1.519 5.002 2.919 1.00 95.06 85 PHE A N 1
ATOM 677 C CA . PHE A 1 85 ? 0.484 5.032 3.947 1.00 95.06 85 PHE A CA 1
ATOM 678 C C . PHE A 1 85 ? 0.517 6.332 4.779 1.00 95.06 85 PHE A C 1
ATOM 680 O O . PHE A 1 85 ? -0.533 6.966 4.905 1.00 95.06 85 PHE A O 1
ATOM 687 N N . PRO A 1 86 ? 1.691 6.827 5.231 1.00 96.25 86 PRO A N 1
ATOM 688 C CA . PRO A 1 86 ? 1.807 8.163 5.804 1.00 96.25 86 PRO A CA 1
ATOM 689 C C . PRO A 1 86 ? 1.356 9.284 4.889 1.00 96.25 86 PRO A C 1
ATOM 691 O O . PRO A 1 86 ? 0.596 10.148 5.312 1.00 96.25 86 PRO A O 1
ATOM 694 N N . ALA A 1 87 ? 1.772 9.261 3.624 1.00 97.06 87 ALA A N 1
ATOM 695 C CA . ALA A 1 87 ? 1.336 10.277 2.679 1.00 97.06 87 ALA A CA 1
ATOM 696 C C . ALA A 1 87 ? -0.188 10.254 2.472 1.00 97.06 87 ALA A C 1
ATOM 698 O O . ALA A 1 87 ? -0.789 11.312 2.326 1.00 97.06 87 ALA A O 1
ATOM 699 N N . PHE A 1 88 ? -0.816 9.076 2.508 1.00 97.50 88 PHE A N 1
ATOM 700 C CA . PHE A 1 88 ? -2.255 8.917 2.328 1.00 97.50 88 PHE A CA 1
ATOM 701 C C . PHE A 1 88 ? -3.066 9.526 3.471 1.00 97.50 88 PHE A C 1
ATOM 703 O O . PHE A 1 88 ? -3.977 10.312 3.208 1.00 97.50 88 PHE A O 1
ATOM 710 N N . TYR A 1 89 ? -2.746 9.202 4.730 1.00 96.81 89 TYR A N 1
ATOM 711 C CA . TYR A 1 89 ? -3.516 9.750 5.850 1.00 96.81 89 TYR A CA 1
ATOM 712 C C . TYR A 1 89 ? -3.245 11.245 6.073 1.00 96.81 89 TYR A C 1
ATOM 714 O O . TYR A 1 89 ? -4.138 11.949 6.533 1.00 96.81 89 TYR A O 1
ATOM 722 N N . GLU A 1 90 ? -2.057 11.750 5.717 1.00 97.38 90 GLU A N 1
ATOM 723 C CA . GLU A 1 90 ? -1.754 13.191 5.751 1.00 97.38 90 GLU A CA 1
ATOM 724 C C . GLU A 1 90 ? -2.499 13.944 4.644 1.00 97.38 90 GLU A C 1
ATOM 726 O O . GLU A 1 90 ? -3.100 14.985 4.899 1.00 97.38 90 GLU A O 1
ATOM 731 N N . TYR A 1 91 ? -2.516 13.403 3.421 1.00 97.81 91 TYR A N 1
ATOM 732 C CA . TYR A 1 91 ? -3.265 13.977 2.298 1.00 97.81 91 TYR A CA 1
ATOM 733 C C . TYR A 1 91 ? -4.763 14.085 2.610 1.00 97.81 91 TYR A C 1
ATOM 735 O O . TYR A 1 91 ? -5.412 15.053 2.231 1.00 97.81 91 TYR A O 1
ATOM 743 N N . ASN A 1 92 ? -5.295 13.110 3.349 1.00 97.69 92 ASN A N 1
ATOM 744 C CA . ASN A 1 92 ? -6.697 13.042 3.749 1.00 97.69 92 ASN A CA 1
ATOM 745 C C . ASN A 1 92 ? -6.973 13.547 5.170 1.00 97.69 92 ASN A C 1
ATOM 747 O O . ASN A 1 92 ? -8.048 13.281 5.714 1.00 97.69 92 ASN A O 1
ATOM 751 N N . LYS A 1 93 ? -6.043 14.281 5.791 1.00 97.19 93 LYS A N 1
ATOM 752 C CA . LYS A 1 93 ? -6.190 14.718 7.187 1.00 97.19 93 LYS A CA 1
ATOM 753 C C . LYS A 1 93 ? -7.474 15.519 7.435 1.00 97.19 93 LYS A C 1
ATOM 755 O O . LYS A 1 93 ? -8.126 15.287 8.446 1.00 97.19 93 LYS A O 1
ATOM 760 N N . ASP A 1 94 ? -7.890 16.345 6.473 1.00 96.69 94 ASP A N 1
ATOM 761 C CA . ASP A 1 94 ? -9.081 17.207 6.562 1.00 96.69 94 ASP A CA 1
ATOM 762 C C . ASP A 1 94 ? -10.308 16.630 5.816 1.00 96.69 94 ASP A C 1
ATOM 764 O O . ASP A 1 94 ? -11.345 17.279 5.727 1.00 96.69 94 ASP A O 1
ATOM 768 N N . ASN A 1 95 ? -10.207 15.417 5.260 1.00 95.25 95 ASN A N 1
ATOM 769 C CA . ASN A 1 95 ? -11.279 14.776 4.492 1.00 95.25 95 ASN A CA 1
ATOM 770 C C . ASN A 1 95 ? -12.107 13.824 5.376 1.00 95.25 95 ASN A C 1
ATOM 772 O O . ASN A 1 95 ? -11.719 12.672 5.589 1.00 95.25 95 ASN A O 1
ATOM 776 N N . GLU A 1 96 ? -13.242 14.293 5.900 1.00 93.00 96 GLU A N 1
ATOM 777 C CA . GLU A 1 96 ? -14.086 13.531 6.838 1.00 93.00 96 GLU A CA 1
ATOM 778 C C . GLU A 1 96 ? -14.696 12.249 6.246 1.00 93.00 96 GLU A C 1
ATOM 780 O O . GLU A 1 96 ? -14.969 11.305 6.995 1.00 93.00 96 GLU A O 1
ATOM 785 N N . ASP A 1 97 ? -14.825 12.164 4.918 1.00 92.69 97 ASP A N 1
ATOM 786 C CA . ASP A 1 97 ? -15.352 10.981 4.229 1.00 92.69 97 ASP A CA 1
ATOM 787 C C . ASP A 1 97 ? -14.357 9.812 4.237 1.00 92.69 97 ASP A C 1
ATOM 789 O O . ASP A 1 97 ? -14.739 8.645 4.113 1.00 92.69 97 ASP A O 1
ATOM 793 N N . VAL A 1 98 ? -13.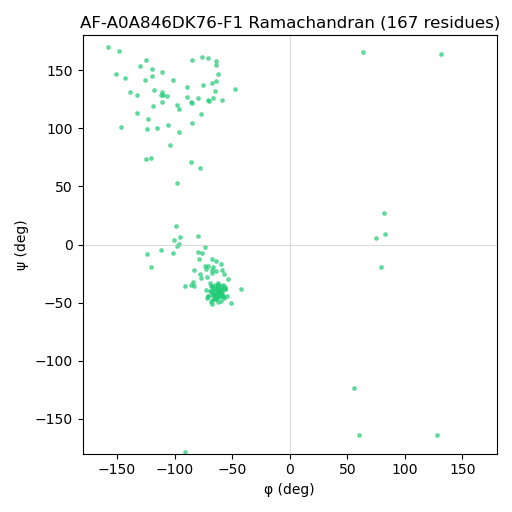066 10.102 4.433 1.00 94.69 98 VAL A N 1
ATOM 794 C CA . VAL A 1 98 ? -12.019 9.081 4.483 1.00 94.69 98 VAL A CA 1
ATOM 795 C C . VAL A 1 98 ? -11.889 8.515 5.891 1.00 94.69 98 VAL A C 1
ATOM 797 O O . VAL A 1 98 ? -11.602 9.224 6.864 1.00 94.69 98 VAL A O 1
ATOM 800 N N . LYS A 1 99 ? -12.047 7.190 5.959 1.00 94.12 99 LYS A N 1
ATOM 801 C CA . LYS A 1 99 ? -11.893 6.351 7.148 1.00 94.12 99 LYS A CA 1
ATOM 802 C C . LYS A 1 99 ? -10.902 5.231 6.855 1.00 94.12 99 LYS A C 1
ATOM 804 O O . LYS A 1 99 ? -10.899 4.670 5.762 1.00 94.12 99 LYS A O 1
ATOM 809 N N . ILE A 1 100 ? -10.073 4.901 7.838 1.00 94.75 100 ILE A N 1
ATOM 810 C CA . ILE A 1 100 ? -9.008 3.905 7.717 1.00 94.75 100 ILE A CA 1
ATOM 811 C C . ILE A 1 100 ? -9.270 2.757 8.692 1.00 94.75 100 ILE A C 1
ATOM 813 O O . ILE A 1 100 ? -9.525 2.981 9.875 1.00 94.75 100 ILE A O 1
ATOM 817 N N . PHE A 1 101 ? -9.157 1.530 8.192 1.00 93.94 101 PHE A N 1
ATOM 818 C CA . PHE A 1 101 ? -9.103 0.313 8.993 1.00 93.94 101 PHE A CA 1
ATOM 819 C C . PHE A 1 101 ? -7.704 -0.290 8.870 1.00 93.94 101 PHE A C 1
ATOM 821 O O . PHE A 1 101 ? -7.217 -0.477 7.754 1.00 93.94 101 PHE A O 1
ATOM 828 N N . LEU A 1 102 ? -7.055 -0.596 9.993 1.00 93.56 102 LEU A N 1
ATOM 829 C CA . LEU A 1 102 ? -5.740 -1.241 9.987 1.00 93.56 102 LEU A CA 1
ATOM 830 C C . LEU A 1 102 ? -5.889 -2.749 10.149 1.00 93.56 102 LEU A C 1
ATOM 832 O O . LEU A 1 102 ? -6.319 -3.206 11.201 1.00 93.56 102 LEU A O 1
ATOM 836 N N . LEU A 1 103 ? -5.489 -3.517 9.141 1.00 90.81 103 LEU A N 1
ATOM 837 C CA . LEU A 1 103 ? -5.459 -4.975 9.205 1.00 90.81 103 LEU A CA 1
ATOM 838 C C . LEU A 1 103 ? -4.008 -5.462 9.201 1.00 90.81 103 LEU A C 1
ATOM 840 O O . LEU A 1 103 ? -3.269 -5.163 8.264 1.00 90.81 103 LEU A O 1
ATOM 844 N N . GLY A 1 104 ? -3.605 -6.212 10.226 1.00 89.12 104 GLY A N 1
ATOM 845 C CA . GLY A 1 104 ? -2.281 -6.830 10.308 1.00 89.12 104 GLY A CA 1
ATOM 846 C C . GLY A 1 104 ? -1.524 -6.536 11.602 1.00 89.12 104 GLY A C 1
ATOM 847 O O . GLY A 1 104 ? -2.078 -6.047 12.588 1.00 89.12 104 GLY A O 1
ATOM 848 N N . ALA A 1 105 ? -0.218 -6.808 11.554 1.00 88.31 105 ALA A N 1
ATOM 849 C CA . ALA A 1 105 ? 0.730 -6.693 12.663 1.00 88.31 105 ALA A CA 1
ATOM 850 C C . ALA A 1 105 ? 0.453 -7.639 13.851 1.00 88.31 105 ALA A C 1
ATOM 852 O O . ALA A 1 105 ? -0.611 -8.241 13.966 1.00 88.31 105 ALA A O 1
ATOM 853 N N . LYS A 1 106 ? 1.450 -7.769 14.739 1.00 89.69 106 LYS A N 1
ATOM 854 C CA . LYS A 1 106 ? 1.327 -8.526 15.996 1.00 89.69 106 LYS A CA 1
ATOM 855 C C . LYS A 1 106 ? 0.284 -7.870 16.915 1.00 89.69 106 LYS A C 1
ATOM 857 O O . LYS A 1 106 ? 0.016 -6.670 16.801 1.00 89.69 106 LYS A O 1
ATOM 862 N N . GLU A 1 107 ? -0.266 -8.653 17.842 1.00 89.38 107 GLU A N 1
ATOM 863 C CA . GLU A 1 107 ? -1.271 -8.196 18.808 1.00 89.38 107 GLU A CA 1
ATOM 864 C C . GLU A 1 107 ? -0.863 -6.873 19.483 1.00 89.38 107 GLU A C 1
ATOM 866 O O . GLU A 1 107 ? 0.285 -6.665 19.880 1.00 89.38 107 GLU A O 1
ATOM 871 N N . GLY A 1 108 ? -1.807 -5.933 19.554 1.00 89.88 108 GLY A N 1
ATOM 872 C CA . GLY A 1 108 ? -1.603 -4.606 20.137 1.00 89.88 108 GLY A CA 1
ATOM 873 C C . GLY A 1 108 ? -0.882 -3.593 19.236 1.00 89.88 108 GLY A C 1
ATOM 874 O O . GLY A 1 108 ? -1.045 -2.390 19.448 1.00 89.88 108 GLY A O 1
ATOM 875 N N . ILE A 1 109 ? -0.152 -4.015 18.198 1.00 94.12 109 ILE A N 1
ATOM 876 C CA . ILE A 1 109 ? 0.594 -3.092 17.322 1.00 94.12 109 ILE A CA 1
ATOM 877 C C . ILE A 1 109 ? -0.345 -2.272 16.437 1.00 94.12 109 ILE A C 1
ATOM 879 O O . ILE A 1 109 ? -0.187 -1.052 16.347 1.00 94.12 109 ILE A O 1
ATOM 883 N N . ALA A 1 110 ? -1.360 -2.898 15.834 1.00 92.62 110 ALA A N 1
ATOM 884 C CA . ALA A 1 110 ? -2.329 -2.179 15.005 1.00 92.62 110 ALA A CA 1
ATOM 885 C C . ALA A 1 110 ? -3.108 -1.133 15.826 1.00 92.62 110 ALA A C 1
ATOM 887 O O . ALA A 1 110 ? -3.316 -0.005 15.373 1.00 92.62 110 ALA A O 1
ATOM 888 N N . LYS A 1 111 ? -3.423 -1.452 17.090 1.00 94.19 111 LYS A N 1
ATOM 889 C CA . LYS A 1 111 ? -4.091 -0.525 18.013 1.00 94.19 111 LYS A CA 1
ATOM 890 C C . LYS A 1 111 ? -3.200 0.650 18.415 1.00 94.19 111 LYS A C 1
ATOM 892 O O . LYS A 1 111 ? -3.656 1.793 18.459 1.00 94.19 111 LYS A O 1
ATOM 897 N N . GLN A 1 112 ? -1.913 0.397 18.659 1.00 97.19 112 GLN A N 1
ATOM 898 C CA . GLN A 1 112 ? -0.936 1.462 18.902 1.00 97.19 112 GLN A CA 1
ATOM 899 C C . GLN A 1 112 ? -0.786 2.381 17.683 1.00 97.19 112 GLN A C 1
ATOM 901 O O . GLN A 1 112 ? -0.709 3.601 17.843 1.00 97.19 112 GLN A O 1
ATOM 906 N N . ALA A 1 113 ? -0.766 1.817 16.471 1.00 96.44 113 ALA A N 1
ATOM 907 C CA . ALA A 1 113 ? -0.722 2.592 15.236 1.00 96.44 113 ALA A CA 1
ATOM 908 C C . ALA A 1 113 ? -1.978 3.462 15.075 1.00 96.44 113 ALA A C 1
ATOM 910 O O . ALA A 1 113 ? -1.842 4.660 14.833 1.00 96.44 113 ALA A O 1
ATOM 911 N N . GLN A 1 114 ? -3.174 2.906 15.310 1.00 96.88 114 GLN A N 1
ATOM 912 C CA . GLN A 1 114 ? -4.434 3.660 15.322 1.00 96.88 114 GLN A CA 1
ATOM 913 C C . GLN A 1 114 ? -4.339 4.892 16.236 1.00 96.88 114 GLN A C 1
ATOM 915 O O . GLN A 1 114 ? -4.635 6.006 15.806 1.00 96.88 114 GLN A O 1
ATOM 920 N N . HIS A 1 115 ? -3.878 4.710 17.478 1.00 97.75 115 HIS A N 1
ATOM 921 C CA . HIS A 1 115 ? -3.763 5.807 18.439 1.00 97.75 115 HIS A CA 1
ATOM 922 C C . HIS A 1 115 ? -2.783 6.894 17.977 1.00 97.75 115 HIS A C 1
ATOM 924 O O . HIS A 1 115 ? -3.134 8.073 17.955 1.00 97.75 115 HIS A O 1
ATOM 930 N N . LYS A 1 116 ? -1.574 6.501 17.557 1.00 98.06 116 LYS A N 1
ATOM 931 C CA . LYS A 1 116 ? -0.530 7.437 17.112 1.00 98.06 116 LYS A CA 1
ATOM 932 C C . LYS A 1 116 ? -0.949 8.225 15.872 1.00 98.06 116 LYS A C 1
ATOM 934 O O . LYS A 1 116 ? -0.690 9.422 15.797 1.00 98.06 116 LYS A O 1
ATOM 939 N N . ILE A 1 117 ? -1.597 7.570 14.908 1.00 97.81 117 ILE A N 1
ATOM 940 C CA . ILE A 1 117 ? -2.052 8.222 13.675 1.00 97.81 117 ILE A CA 1
ATOM 941 C C . ILE A 1 117 ? -3.163 9.220 13.993 1.00 97.81 117 ILE A C 1
ATOM 943 O O . ILE A 1 117 ? -3.060 10.372 13.587 1.00 97.81 117 ILE A O 1
ATOM 947 N N . ASN A 1 118 ? -4.174 8.831 14.773 1.00 98.00 118 ASN A N 1
ATOM 948 C CA . ASN A 1 118 ? -5.271 9.738 15.123 1.00 98.00 118 ASN A CA 1
ATOM 949 C C . ASN A 1 118 ? -4.784 10.952 15.926 1.00 98.00 118 ASN A C 1
ATOM 951 O O . ASN A 1 118 ? -5.221 12.071 15.665 1.00 98.00 118 ASN A O 1
ATOM 955 N N . GLN A 1 119 ? -3.829 10.760 16.845 1.00 98.00 119 GLN A N 1
ATOM 956 C CA . GLN A 1 119 ? -3.173 11.871 17.543 1.00 98.00 119 GLN A CA 1
ATOM 957 C C . GLN A 1 119 ? -2.433 12.805 16.585 1.00 98.00 119 GLN A C 1
ATOM 959 O O . GLN A 1 119 ? -2.545 14.020 16.711 1.00 98.00 119 GLN A O 1
ATOM 964 N N . LYS A 1 120 ? -1.687 12.246 15.625 1.00 97.38 120 LYS A N 1
ATOM 965 C CA . LYS A 1 120 ? -0.920 13.027 14.650 1.00 97.38 120 LYS A CA 1
ATOM 966 C C . LYS A 1 120 ? -1.824 13.830 13.714 1.00 97.38 120 LYS A C 1
ATOM 968 O O . LYS A 1 120 ? -1.529 14.982 13.422 1.00 97.38 120 LYS A O 1
ATOM 973 N N . VAL A 1 121 ? -2.905 13.212 13.247 1.00 97.19 121 VAL A N 1
ATOM 974 C CA . VAL A 1 121 ? -3.851 13.805 12.293 1.00 97.19 121 VAL A CA 1
ATOM 975 C C . VAL A 1 121 ? -4.799 14.793 12.987 1.00 97.19 121 VAL A C 1
ATOM 977 O O . VAL A 1 121 ? -5.293 15.717 12.351 1.00 97.19 121 VAL A O 1
ATOM 980 N N . GLY A 1 122 ? -5.044 14.632 14.292 1.00 97.12 122 GLY A N 1
ATOM 981 C CA . GLY A 1 122 ? -5.948 15.493 15.061 1.00 97.12 122 GLY A CA 1
ATOM 982 C C . GLY A 1 122 ? -7.428 15.114 14.940 1.00 97.12 122 GLY A C 1
ATOM 983 O O . GLY A 1 122 ? -8.287 15.848 15.421 1.00 97.12 122 GLY A O 1
ATOM 984 N N . ARG A 1 123 ? -7.739 13.961 14.333 1.00 96.69 123 ARG A N 1
ATOM 985 C CA . ARG A 1 123 ? -9.089 13.379 14.279 1.00 96.69 123 ARG A CA 1
ATOM 986 C C . ARG A 1 123 ? -9.042 11.854 14.266 1.00 96.69 123 ARG A C 1
ATOM 988 O O . ARG A 1 123 ? -8.012 11.248 13.977 1.00 96.69 123 ARG A O 1
ATOM 995 N N . ASN A 1 124 ? -10.195 11.232 14.495 1.00 96.50 124 ASN A N 1
ATOM 996 C CA . ASN A 1 124 ? -10.368 9.782 14.406 1.00 96.50 124 ASN A CA 1
ATOM 997 C C . ASN A 1 124 ? -10.487 9.311 12.945 1.00 96.50 124 ASN A C 1
ATOM 999 O O . ASN A 1 124 ? -11.541 8.842 12.524 1.00 96.50 124 ASN A O 1
ATOM 1003 N N . ILE A 1 125 ? -9.413 9.462 12.163 1.00 96.88 125 ILE A N 1
ATOM 1004 C CA . ILE A 1 125 ? -9.353 8.975 10.776 1.00 96.88 125 ILE A CA 1
ATOM 1005 C C . ILE A 1 125 ? -9.228 7.449 10.721 1.00 96.88 125 ILE A C 1
ATOM 1007 O O . ILE A 1 125 ? -9.869 6.804 9.894 1.00 96.88 125 ILE A O 1
ATOM 1011 N N . VAL A 1 126 ? -8.441 6.853 11.621 1.00 96.69 126 VAL A N 1
ATOM 1012 C CA . VAL A 1 126 ? -8.366 5.404 11.806 1.00 96.69 126 VAL A CA 1
ATOM 1013 C C . VAL A 1 126 ? -9.492 4.982 12.742 1.00 96.69 126 VAL A C 1
ATOM 1015 O O . VAL A 1 126 ? -9.433 5.221 13.955 1.00 96.69 126 VAL A O 1
ATOM 1018 N N . VAL A 1 127 ? -10.531 4.379 12.168 1.00 94.94 127 VAL A N 1
ATOM 1019 C CA . VAL A 1 127 ? -11.773 4.046 12.874 1.00 94.94 127 VAL A CA 1
ATOM 1020 C C . VAL A 1 127 ? -11.670 2.728 13.624 1.00 94.94 127 VAL A C 1
ATOM 1022 O O . VAL A 1 127 ? -12.228 2.612 14.712 1.00 94.94 127 VAL A O 1
ATOM 1025 N N . ASP A 1 128 ? -10.895 1.775 13.108 1.00 93.00 128 ASP A N 1
ATOM 1026 C CA . ASP A 1 128 ? -10.672 0.502 13.784 1.00 93.00 128 ASP A CA 1
ATOM 1027 C C . ASP A 1 128 ? -9.378 -0.190 13.333 1.00 93.00 128 ASP A C 1
ATOM 1029 O O . ASP A 1 128 ? -8.704 0.242 12.390 1.00 93.00 128 ASP A O 1
ATOM 1033 N N . SER A 1 129 ? -9.009 -1.251 14.045 1.00 92.62 129 SER A N 1
ATOM 1034 C CA . SER A 1 129 ? -7.838 -2.065 13.747 1.00 92.62 129 SER A CA 1
ATOM 1035 C C . SER A 1 129 ? -8.022 -3.514 14.192 1.00 92.62 129 SER A C 1
ATOM 1037 O O . SER A 1 129 ? -8.633 -3.774 15.225 1.00 92.62 129 SER A O 1
ATOM 1039 N N . TYR A 1 130 ? -7.439 -4.446 13.443 1.00 90.06 130 TYR A N 1
ATOM 1040 C CA . TYR A 1 130 ? -7.454 -5.870 13.744 1.00 90.06 130 TYR A CA 1
ATOM 1041 C C . TYR A 1 130 ? -6.091 -6.499 13.461 1.00 90.06 130 TYR A C 1
ATOM 1043 O O . TYR A 1 130 ? -5.513 -6.306 12.388 1.00 90.06 130 TYR A O 1
ATOM 1051 N N . SER A 1 131 ? -5.591 -7.258 14.431 1.00 91.62 131 SER A N 1
ATOM 1052 C CA . SER A 1 131 ? -4.355 -8.029 14.320 1.00 91.62 131 SER A CA 1
ATOM 1053 C C . SER A 1 131 ? -4.727 -9.503 14.169 1.00 91.62 131 SER A C 1
ATOM 1055 O O . SER A 1 131 ? -5.139 -10.101 15.163 1.00 91.62 131 SER A O 1
ATOM 1057 N N . PRO A 1 132 ? -4.648 -10.063 12.949 1.00 87.75 132 PRO A N 1
ATOM 1058 C CA . PRO A 1 132 ? -5.053 -11.435 12.698 1.00 87.75 132 PRO A CA 1
ATOM 1059 C C . PRO A 1 132 ? -4.076 -12.434 13.317 1.00 87.75 132 PRO A C 1
ATOM 1061 O O . PRO A 1 132 ? -2.910 -12.118 13.585 1.00 87.75 132 PRO A O 1
ATOM 1064 N N . SER A 1 133 ? -4.552 -13.659 13.503 1.00 86.88 133 SER A N 1
ATOM 1065 C CA . SER A 1 133 ? -3.741 -14.786 13.922 1.00 86.88 133 SER A CA 1
ATOM 1066 C C . SER A 1 133 ? -2.677 -15.126 12.872 1.00 86.88 133 SER A C 1
ATOM 1068 O O . SER A 1 133 ? -2.783 -14.814 11.680 1.00 86.88 133 SER A O 1
ATOM 1070 N N . PHE A 1 134 ? -1.591 -15.746 13.332 1.00 84.81 134 PHE A N 1
ATOM 1071 C CA . PHE A 1 134 ? -0.542 -16.204 12.433 1.00 84.81 134 PHE A CA 1
ATOM 1072 C C . PHE A 1 134 ? -1.083 -17.306 11.512 1.00 84.81 134 PHE A C 1
ATOM 1074 O O . PHE A 1 134 ? -1.686 -18.267 11.983 1.00 84.81 134 PHE A O 1
ATOM 1081 N N . GLY A 1 135 ? -0.824 -17.191 10.209 1.00 79.94 135 GLY A N 1
ATOM 1082 C CA . GLY A 1 135 ? -1.356 -18.124 9.214 1.00 79.94 135 GLY A CA 1
ATOM 1083 C C . GLY A 1 135 ? -2.796 -17.829 8.786 1.00 79.94 135 GLY A C 1
ATOM 1084 O O . GLY A 1 135 ? -3.503 -18.761 8.397 1.00 79.94 135 GLY A O 1
ATOM 1085 N N . LEU A 1 136 ? -3.231 -16.562 8.859 1.00 81.38 136 LEU A N 1
ATOM 1086 C CA . LEU A 1 136 ? -4.549 -16.084 8.417 1.00 81.38 136 LEU A CA 1
ATOM 1087 C C . LEU A 1 136 ? -4.987 -16.685 7.070 1.00 81.38 136 LEU A C 1
ATOM 1089 O O . LEU A 1 136 ? -6.153 -17.030 6.906 1.00 81.38 136 LEU A O 1
ATOM 1093 N N . GLU A 1 137 ? -4.064 -16.868 6.123 1.00 74.19 137 GLU A N 1
ATOM 1094 C CA . GLU A 1 137 ? -4.341 -17.451 4.805 1.00 74.19 137 GLU A CA 1
ATOM 1095 C C . GLU A 1 137 ? -4.934 -18.861 4.838 1.00 74.19 137 GLU A C 1
ATOM 1097 O O . GLU A 1 137 ? -5.568 -19.283 3.874 1.00 74.19 137 GLU A O 1
ATOM 1102 N N . LYS A 1 138 ? -4.742 -19.586 5.942 1.00 80.50 138 LYS A N 1
ATOM 1103 C CA . LYS A 1 138 ? -5.272 -20.939 6.157 1.00 80.50 138 LYS A CA 1
ATOM 1104 C C . LYS A 1 138 ? -6.506 -20.947 7.056 1.00 80.50 138 LYS A C 1
ATOM 1106 O O . LYS A 1 138 ? -7.117 -21.999 7.226 1.00 80.50 138 LYS A O 1
ATOM 1111 N N . ASN A 1 139 ? -6.863 -19.803 7.639 1.00 83.12 139 ASN A N 1
ATOM 1112 C CA . ASN A 1 139 ? -7.974 -19.663 8.566 1.00 83.12 139 ASN A CA 1
ATOM 1113 C C . ASN A 1 139 ? -9.167 -19.001 7.865 1.00 83.12 139 ASN A C 1
ATOM 1115 O O . ASN A 1 139 ? -9.355 -17.782 7.907 1.00 83.12 139 ASN A O 1
ATOM 1119 N N . GLU A 1 140 ? -9.976 -19.819 7.188 1.00 82.94 140 GLU A N 1
ATOM 1120 C CA . GLU A 1 140 ? -11.134 -19.325 6.437 1.00 82.94 140 GLU A CA 1
ATOM 1121 C C . GLU A 1 140 ? -12.174 -18.651 7.340 1.00 82.94 140 GLU A C 1
ATOM 1123 O O . GLU A 1 140 ? -12.775 -17.657 6.933 1.00 82.94 140 GLU A O 1
ATOM 1128 N N . GLU A 1 141 ? -12.362 -19.145 8.566 1.00 85.31 141 GLU A N 1
ATOM 1129 C CA . GLU A 1 141 ? -13.300 -18.562 9.529 1.00 85.31 141 GLU A CA 1
ATOM 1130 C C . GLU A 1 141 ? -12.882 -17.143 9.920 1.00 85.31 141 GLU A C 1
ATOM 1132 O O . GLU A 1 141 ? -13.695 -16.219 9.875 1.00 85.31 141 GLU A O 1
ATOM 1137 N N . GLU A 1 142 ? -11.604 -16.942 10.235 1.00 83.94 142 GLU A N 1
ATOM 1138 C CA . GLU A 1 142 ? -11.071 -15.621 10.565 1.00 83.94 142 GLU A CA 1
ATOM 1139 C C . GLU A 1 142 ? -11.096 -14.672 9.359 1.00 83.94 142 GLU A C 1
ATOM 1141 O O . GLU A 1 142 ? -11.468 -13.504 9.497 1.00 83.94 142 GLU A O 1
ATOM 1146 N N . CYS A 1 143 ? -10.812 -15.169 8.150 1.00 79.94 143 CYS A N 1
ATOM 1147 C CA . CYS A 1 143 ? -10.988 -14.382 6.928 1.00 79.94 143 CYS A CA 1
ATOM 1148 C C . CYS A 1 143 ? -12.440 -13.897 6.769 1.00 79.94 143 CYS A C 1
ATOM 1150 O O . CYS A 1 143 ? -12.671 -12.726 6.459 1.00 79.94 143 CYS A O 1
ATOM 1152 N N . GLN A 1 144 ? -13.430 -14.764 7.013 1.00 80.50 144 GLN A N 1
ATOM 1153 C CA . GLN A 1 144 ? -14.844 -14.373 6.966 1.00 80.50 144 GLN A CA 1
ATOM 1154 C C . GLN A 1 144 ? -15.194 -13.351 8.050 1.00 80.50 144 GLN A C 1
ATOM 1156 O O . GLN A 1 144 ? -15.917 -12.393 7.775 1.00 80.50 144 GLN A O 1
ATOM 1161 N N . GLN A 1 145 ? -14.651 -13.501 9.260 1.00 82.69 145 GLN A N 1
ATOM 1162 C CA . GLN A 1 145 ? -14.838 -12.523 10.333 1.00 82.69 145 GLN A CA 1
ATOM 1163 C C . GLN A 1 145 ? -14.306 -11.142 9.932 1.00 82.69 145 GLN A C 1
ATOM 1165 O O . GLN A 1 145 ? -15.013 -10.151 10.105 1.00 82.69 145 GLN A O 1
ATOM 1170 N N . ILE A 1 146 ? -13.121 -11.061 9.321 1.00 82.75 146 ILE A N 1
ATOM 1171 C CA . ILE A 1 146 ? -12.547 -9.795 8.831 1.00 82.75 146 ILE A CA 1
ATOM 1172 C C . ILE A 1 146 ? -13.446 -9.144 7.771 1.00 82.75 146 ILE A C 1
ATOM 1174 O O . ILE A 1 146 ? -13.680 -7.935 7.814 1.00 82.75 146 ILE A O 1
ATOM 1178 N N . ILE A 1 147 ? -13.997 -9.935 6.847 1.00 79.25 147 ILE A N 1
ATOM 1179 C CA . ILE A 1 147 ? -14.924 -9.439 5.819 1.00 79.25 147 ILE A CA 1
ATOM 1180 C C . ILE A 1 147 ? -16.213 -8.889 6.449 1.00 79.25 147 ILE A C 1
ATOM 1182 O O . ILE A 1 147 ? -16.757 -7.894 5.972 1.00 79.25 147 ILE A O 1
ATOM 1186 N N . VAL A 1 148 ? -16.713 -9.513 7.518 1.00 77.19 148 VAL A N 1
ATOM 1187 C CA . VAL A 1 148 ? -17.883 -9.016 8.261 1.00 77.19 148 VAL A CA 1
ATOM 1188 C C . VAL A 1 148 ? -17.553 -7.729 9.024 1.00 77.19 148 VAL A C 1
ATOM 1190 O O . VAL A 1 148 ? -18.372 -6.810 9.029 1.00 77.19 148 VAL A O 1
ATOM 1193 N N . LEU A 1 149 ? -16.361 -7.637 9.626 1.00 75.19 149 LEU A N 1
ATOM 1194 C CA . LEU A 1 149 ? -15.902 -6.455 10.368 1.00 75.19 149 LEU A CA 1
ATOM 1195 C C . LEU A 1 149 ? -15.792 -5.212 9.479 1.00 75.19 149 LEU A C 1
ATOM 1197 O O . LEU A 1 149 ? -16.037 -4.098 9.942 1.00 75.19 149 LEU A O 1
ATOM 1201 N N . ASN A 1 150 ? -15.450 -5.385 8.204 1.00 70.56 150 ASN A N 1
ATOM 1202 C CA . ASN A 1 150 ? -15.454 -4.296 7.242 1.00 70.56 150 ASN A CA 1
ATOM 1203 C C . ASN A 1 150 ? -15.853 -4.820 5.848 1.00 70.56 150 ASN A C 1
ATOM 1205 O O . ASN A 1 150 ? -15.019 -5.379 5.132 1.00 70.56 150 ASN A O 1
ATOM 1209 N N . PRO A 1 151 ? -17.119 -4.617 5.432 1.00 59.44 151 PRO A N 1
ATOM 1210 C CA . PRO A 1 151 ? -17.662 -5.198 4.205 1.00 59.44 151 PRO A CA 1
ATOM 1211 C C . PRO A 1 151 ? -16.978 -4.700 2.924 1.00 59.44 151 PRO A C 1
ATOM 1213 O O . PRO A 1 151 ? -17.111 -5.352 1.888 1.00 59.44 151 PRO A O 1
ATOM 1216 N N . ASN A 1 152 ? -16.195 -3.617 2.989 1.00 63.84 152 ASN A N 1
ATOM 1217 C CA . ASN A 1 152 ? -15.365 -3.162 1.871 1.00 63.84 152 ASN A CA 1
ATOM 1218 C C . ASN A 1 152 ? -14.207 -4.133 1.557 1.00 63.84 152 ASN A C 1
ATOM 1220 O O . ASN A 1 152 ? -13.607 -4.035 0.493 1.00 63.84 152 ASN A O 1
ATOM 1224 N N . PHE A 1 153 ? -13.902 -5.104 2.431 1.00 60.38 153 PHE A N 1
ATOM 1225 C CA . PHE A 1 153 ? -12.912 -6.154 2.157 1.00 60.38 153 PHE A CA 1
ATOM 1226 C C . PHE A 1 153 ? -13.404 -7.259 1.213 1.00 60.38 153 PHE A C 1
ATOM 1228 O O . PHE A 1 153 ? -12.595 -8.079 0.786 1.00 60.38 153 PHE A O 1
ATOM 1235 N N . ARG A 1 154 ? -14.694 -7.281 0.838 1.00 51.41 154 ARG A N 1
ATOM 1236 C CA . ARG A 1 154 ? -15.255 -8.281 -0.097 1.00 51.41 154 ARG A CA 1
ATOM 1237 C C . ARG A 1 154 ? -14.592 -8.285 -1.479 1.00 51.41 154 ARG A C 1
ATOM 1239 O O . ARG A 1 154 ? -14.758 -9.252 -2.214 1.00 51.41 154 ARG A O 1
ATOM 1246 N N . GLU A 1 155 ? -13.858 -7.231 -1.821 1.00 47.91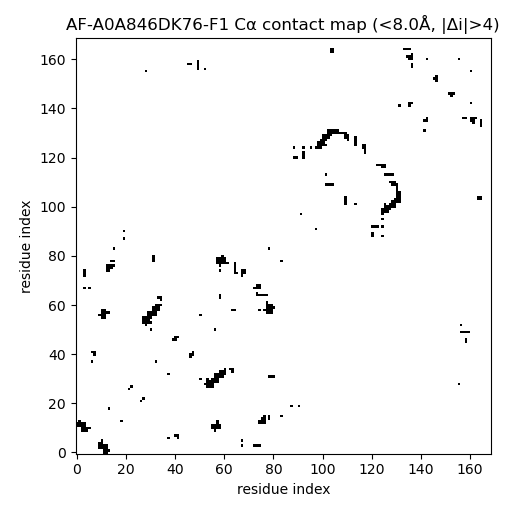 155 GLU A N 1
ATOM 1247 C CA . GLU A 1 155 ? -13.200 -7.058 -3.119 1.00 47.91 155 GLU A CA 1
ATOM 1248 C C . GLU A 1 155 ? -11.707 -7.440 -3.113 1.00 47.91 155 GLU A C 1
ATOM 1250 O O . GLU A 1 155 ? -11.061 -7.368 -4.159 1.00 47.91 155 GLU A O 1
ATOM 1255 N N . LEU A 1 156 ? -11.134 -7.854 -1.971 1.00 50.09 156 LEU A N 1
ATOM 1256 C CA . LEU A 1 156 ? -9.718 -8.234 -1.906 1.00 50.09 156 LEU A CA 1
ATOM 1257 C C . LEU A 1 156 ? -9.497 -9.729 -2.220 1.00 50.09 156 LEU A C 1
ATOM 1259 O O . LEU A 1 156 ? -10.205 -10.583 -1.682 1.00 50.09 156 LEU A O 1
ATOM 1263 N N . PRO A 1 157 ? -8.489 -10.081 -3.041 1.00 50.75 157 PRO A N 1
ATOM 1264 C CA . PRO A 1 157 ? -8.143 -11.475 -3.323 1.00 50.75 157 PRO A CA 1
ATOM 1265 C C . PRO A 1 157 ? -7.652 -12.211 -2.064 1.00 50.75 157 PRO A C 1
ATOM 1267 O O . PRO A 1 157 ? -6.858 -11.659 -1.301 1.00 50.75 157 PRO A O 1
ATOM 1270 N N . LYS A 1 158 ? -8.034 -13.488 -1.884 1.00 51.19 158 LYS A N 1
ATOM 1271 C CA . LYS A 1 158 ? -7.599 -14.346 -0.752 1.00 51.19 158 LYS A CA 1
ATOM 1272 C C . LYS A 1 158 ? -6.068 -14.434 -0.589 1.00 51.19 158 LYS A C 1
ATOM 1274 O O . LYS A 1 158 ? -5.552 -14.580 0.514 1.00 51.19 158 LYS A O 1
ATOM 1279 N N . SER A 1 159 ? -5.329 -14.307 -1.683 1.00 48.22 159 SER A N 1
ATOM 1280 C CA . SER A 1 159 ? -3.863 -14.320 -1.725 1.00 48.22 159 SER A CA 1
ATOM 1281 C C . SER A 1 159 ? -3.212 -13.039 -1.179 1.00 48.22 159 SER A C 1
ATOM 1283 O O . SER A 1 159 ? -2.042 -13.055 -0.799 1.00 48.22 159 SER A O 1
ATOM 1285 N N . VAL A 1 160 ? -3.958 -11.932 -1.076 1.00 50.19 160 VAL A N 1
ATOM 1286 C CA . VAL A 1 160 ? -3.482 -10.651 -0.519 1.00 50.19 160 VAL A CA 1
ATOM 1287 C C . VAL A 1 160 ? -3.571 -10.642 1.006 1.00 50.19 160 VAL A C 1
ATOM 1289 O O . VAL A 1 160 ? -2.678 -10.123 1.674 1.00 50.19 160 VAL A O 1
ATOM 1292 N N . THR A 1 161 ? -4.602 -11.269 1.578 1.00 48.09 161 THR A N 1
ATOM 1293 C CA . THR A 1 161 ? -4.754 -11.403 3.036 1.00 48.09 161 THR A CA 1
ATOM 1294 C C . THR A 1 161 ? -3.681 -12.303 3.657 1.00 48.09 161 THR A C 1
ATOM 1296 O O . THR A 1 161 ? -3.355 -12.142 4.830 1.00 48.09 161 THR A O 1
ATOM 1299 N N . GLY A 1 162 ? -3.062 -13.185 2.867 1.00 43.16 162 GLY A N 1
ATOM 1300 C CA . GLY A 1 162 ? -2.029 -14.114 3.328 1.00 43.16 162 GLY A CA 1
ATOM 1301 C C . GLY A 1 162 ? -0.613 -13.576 3.496 1.00 43.16 162 GLY A C 1
ATOM 1302 O O . GLY A 1 162 ? 0.243 -14.287 4.010 1.00 43.16 162 GLY A O 1
ATOM 1303 N N . GLN A 1 163 ? -0.330 -12.335 3.093 1.00 42.72 163 GLN A N 1
ATOM 1304 C CA . GLN A 1 163 ? 1.024 -11.766 3.207 1.00 42.72 163 GLN A CA 1
ATOM 1305 C C . GLN A 1 163 ? 1.255 -10.906 4.455 1.00 42.72 163 GLN A C 1
ATOM 1307 O O . GLN A 1 163 ? 2.367 -10.429 4.672 1.00 42.72 163 GLN A O 1
ATOM 1312 N N . LEU A 1 164 ? 0.252 -10.739 5.324 1.00 35.84 164 LEU A N 1
ATOM 1313 C CA . LEU A 1 164 ? 0.403 -9.991 6.581 1.00 35.84 164 LEU A CA 1
ATOM 1314 C C . LEU A 1 164 ? 1.202 -10.748 7.665 1.00 35.84 164 LEU A C 1
ATOM 1316 O O . LEU A 1 164 ? 1.452 -10.190 8.733 1.00 35.84 164 LEU A O 1
ATOM 1320 N N . SER A 1 165 ? 1.635 -11.984 7.394 1.00 34.72 165 SER A N 1
ATOM 1321 C CA . SER A 1 165 ? 2.322 -12.877 8.339 1.00 34.72 165 SER A CA 1
ATOM 1322 C C . SER A 1 165 ? 3.801 -13.150 8.013 1.00 34.72 165 SER A C 1
ATOM 1324 O O . SER A 1 165 ? 4.486 -13.765 8.827 1.00 34.72 165 SER A O 1
ATOM 1326 N N . SER A 1 166 ? 4.353 -12.671 6.887 1.00 30.62 166 SER A N 1
ATOM 1327 C CA . SER A 1 166 ? 5.748 -12.960 6.502 1.00 30.62 166 SER A CA 1
ATOM 1328 C C . SER A 1 166 ? 6.744 -11.848 6.872 1.00 30.62 166 SER A C 1
ATOM 1330 O O . SER A 1 166 ? 7.500 -11.377 6.021 1.00 30.62 166 SER A O 1
ATOM 1332 N N . CYS A 1 167 ? 6.766 -11.425 8.138 1.00 23.14 167 CYS A N 1
ATOM 1333 C CA . CYS A 1 167 ? 7.959 -10.802 8.721 1.00 23.14 167 CYS A CA 1
ATOM 1334 C C . CYS A 1 167 ? 8.711 -11.890 9.503 1.00 23.14 167 CYS A C 1
ATOM 1336 O O . CYS A 1 167 ? 8.114 -12.457 10.419 1.00 23.14 167 CYS A O 1
ATOM 1338 N N . PRO A 1 168 ? 9.977 -12.203 9.170 1.00 28.61 168 PRO A N 1
ATOM 1339 C CA . PRO A 1 168 ? 10.818 -13.008 10.048 1.00 28.61 168 PRO A CA 1
ATOM 1340 C C . PRO A 1 168 ? 11.011 -12.262 11.374 1.00 28.61 168 PRO A C 1
ATOM 1342 O O . PRO A 1 168 ? 11.036 -11.026 11.375 1.00 28.61 168 PRO A O 1
ATOM 1345 N N . ASP A 1 169 ? 11.118 -13.009 12.472 1.00 33.38 169 ASP A N 1
ATOM 1346 C CA . ASP A 1 169 ? 11.572 -12.479 13.764 1.00 33.38 169 ASP A CA 1
ATOM 1347 C C . ASP A 1 169 ? 12.957 -11.813 13.675 1.00 33.38 169 ASP A C 1
ATOM 1349 O O . ASP A 1 169 ? 13.793 -12.255 12.848 1.00 33.38 169 ASP A O 1
#

pLDDT: mean 85.8, std 15.85, range [23.14, 98.06]

Nearest PDB structures (foldseek):
  5wfg-assembly2_E  TM=9.040E-01  e=4.478E-08  Thermoanaerobacter italicus Ab9
  7n41-assembly2_B  TM=8.965E-01  e=7.033E-08  Thermoanaerobacter italicus Ab9
  5wfg-assembly1_B  TM=9.033E-01  e=3.100E-07  Thermoanaerobacter italicus Ab9
  5wfg-assembly2_D  TM=9.017E-01  e=5.193E-07  Thermoanaerobacter italicus Ab9
  5wfg-assembly1_C  TM=8.991E-01  e=9.279E-07  Thermoanaerobacter italicus Ab9

Solvent-accessible surface area (backbone atoms only — not comparable to full-atom values): 9802 Å² total; per-residue (Å²): 130,61,67,37,79,56,92,96,45,66,33,46,54,42,46,70,66,61,47,50,57,43,40,74,75,70,50,76,45,76,46,49,54,38,70,68,49,59,59,48,45,78,78,33,67,67,58,37,53,43,58,69,72,37,75,38,35,32,39,36,28,70,64,59,38,50,52,26,47,76,72,74,46,60,49,78,41,73,42,30,64,85,56,44,55,59,52,48,54,61,76,41,50,87,40,84,89,57,72,39,72,42,80,26,50,60,81,67,47,28,55,53,49,37,54,54,50,19,65,73,56,73,45,79,39,45,72,49,57,43,48,63,63,86,58,46,63,78,34,65,68,59,50,51,48,52,31,68,77,39,65,83,49,73,80,60,52,70,64,61,66,42,60,63,60,80,68,82,134

Radius of gyration: 16.57 Å; Cα contacts (8 Å, |Δi|>4): 220; chains: 1; bounding box: 37×38×41 Å

Secondary structure (DSSP, 8-state):
--EEEETTEEEE---HHHHHHHHHHH---EE---HHHHHHHTT-HHHHHHHHT-SEE----HHHHHHHHHTT---S----HHHHHHHHHHHTTT-TT--EEEE-SSTTHHHHHHHHHHHHHTS--EEEEE-PPTTGGG-HHHHHHHHHH-GGGGGS-HHHHTTTT----

Sequence (169 aa):
MAVVNILNIYIHNLSKLELLEKLNRYGGFVVTPNVDHMVKLQKDSEFLEAYHLSQYIVCDSKILQYISKLLGNPIKEKISGSDLFPAFYEYNKDNEDVKIFLLGAKEGIAKQAQHKINQKVGRNIVVDSYSPSFGLEKNEEECQQIIVLNPNFRELPKSVTGQLSSCPD

Mean predicted aligned error: 6.44 Å

Foldseek 3Di:
DDWFDDPLDIADLDDLVRVLVCCVVPNWAEDADDPVLVVVCVPDVLSVVLVVLTPHYHYQDPVVQVVCVVVVRHRPDHDHPVNNVVVNCQVCLVPPVAADEAEADDPPPQVVVQVVSCVVSVHNRHVYYDHDDAQVLPVVVVVVVVCVVPVVCVSHDSSVSRPRRPDDD